Protein AF-A0A1I4G9C3-F1 (afdb_monomer_lite)

InterPro domains:
  IPR010985 Ribbon-helix-helix [SSF47598] (9-51)

pLDDT: mean 83.59, std 11.57, range [42.84, 96.06]

Organism: NCBI:txid1520580

Sequence (99 aa):
MPEKKPKKPISVTLDSDVLEGLQRLIHQGEASSISSVVNETLRHRLERRQQAERARAYIEENFLGGQELTEEELVEARGMLAASKARTAARRGSGASAA

Secondary structure (DSSP, 8-state):
----PPPPP------HHHHHHHHHHHHTTS-S-HHHHHHHHHHHHHHHHHHHHHHHHHHHHHHSTTPPPPHHHHHHHHHHHHHHHHHHHHHHHHHHS--

Radius of gyration: 21.52 Å; chains: 1; bounding box: 39×50×44 Å

Structure (mmCIF, N/CA/C/O backbone):
data_AF-A0A1I4G9C3-F1
#
_entry.id   AF-A0A1I4G9C3-F1
#
loop_
_atom_site.group_PDB
_atom_site.id
_atom_site.type_symbol
_atom_site.label_atom_id
_atom_site.label_alt_id
_atom_site.label_comp_id
_atom_site.label_asym_id
_atom_site.label_entity_id
_atom_site.label_seq_id
_atom_site.pdbx_PDB_ins_code
_atom_site.Cartn_x
_atom_site.Cartn_y
_atom_site.Cartn_z
_atom_site.occupancy
_atom_site.B_iso_or_equiv
_atom_site.auth_seq_id
_atom_site.auth_comp_id
_atom_site.auth_asym_id
_atom_site.auth_atom_id
_atom_site.pdbx_PDB_model_num
ATOM 1 N N . MET A 1 1 ? 21.647 2.096 22.508 1.00 46.03 1 MET A N 1
ATOM 2 C CA . MET A 1 1 ? 20.186 2.023 22.286 1.00 46.03 1 MET A CA 1
ATOM 3 C C . MET A 1 1 ? 19.829 3.125 21.301 1.00 46.03 1 MET A C 1
ATOM 5 O O . MET A 1 1 ? 20.174 4.259 21.607 1.00 46.03 1 MET A O 1
ATOM 9 N N . PRO A 1 2 ? 19.260 2.846 20.116 1.00 53.28 2 PRO A N 1
ATOM 10 C CA . PRO A 1 2 ? 18.891 3.915 19.192 1.00 53.28 2 PRO A CA 1
ATOM 11 C C . PRO A 1 2 ? 17.840 4.813 19.856 1.00 53.28 2 PRO A C 1
ATOM 13 O O . PRO A 1 2 ? 16.805 4.323 20.312 1.00 53.28 2 PRO A O 1
ATOM 16 N N . GLU A 1 3 ? 18.120 6.113 19.951 1.00 58.78 3 GLU A N 1
ATOM 17 C CA . GLU A 1 3 ? 17.179 7.093 20.490 1.00 58.78 3 GLU A CA 1
ATOM 18 C C . GLU A 1 3 ? 15.889 7.077 19.668 1.00 58.78 3 GLU A C 1
ATOM 20 O O . GLU A 1 3 ? 15.865 7.352 18.463 1.00 58.78 3 GLU A O 1
ATOM 25 N N . LYS A 1 4 ? 14.782 6.731 20.324 1.00 67.94 4 LYS A N 1
ATOM 26 C CA . LYS A 1 4 ? 13.464 6.718 19.700 1.00 67.94 4 LYS A CA 1
ATOM 27 C C . LYS A 1 4 ? 12.999 8.168 19.590 1.00 67.94 4 LYS A C 1
ATOM 29 O O . LYS A 1 4 ? 12.483 8.723 20.556 1.00 67.94 4 LYS A O 1
ATOM 34 N N . LYS A 1 5 ? 13.206 8.788 18.422 1.00 79.25 5 LYS A N 1
ATOM 35 C CA . LYS A 1 5 ? 12.721 10.150 18.148 1.00 79.25 5 LYS A CA 1
ATOM 36 C C . LYS A 1 5 ? 11.233 10.254 18.530 1.00 79.25 5 LYS A C 1
ATOM 38 O O . LYS A 1 5 ? 10.455 9.378 18.130 1.00 79.25 5 LYS A O 1
ATOM 43 N N . PRO A 1 6 ? 10.829 11.280 19.302 1.00 78.62 6 PRO A N 1
ATOM 44 C CA . PRO A 1 6 ? 9.451 11.415 19.749 1.00 78.62 6 PRO A CA 1
ATOM 45 C C . PRO A 1 6 ? 8.525 11.550 18.539 1.00 78.62 6 PRO A C 1
ATOM 47 O O . PRO A 1 6 ? 8.801 12.299 17.598 1.00 78.62 6 PRO A O 1
ATOM 50 N N . LYS A 1 7 ? 7.427 10.789 18.547 1.00 82.38 7 LYS A N 1
ATOM 51 C CA . LYS A 1 7 ? 6.421 10.857 17.485 1.00 82.38 7 LYS A CA 1
ATOM 52 C C . LYS A 1 7 ? 5.703 12.200 17.579 1.00 82.38 7 LYS A C 1
ATOM 54 O O . LYS A 1 7 ? 5.258 12.581 18.658 1.00 82.38 7 LYS A O 1
ATOM 59 N N . LYS A 1 8 ? 5.556 12.893 16.452 1.00 87.94 8 LYS A N 1
ATOM 60 C CA . LYS A 1 8 ? 4.697 14.079 16.375 1.00 87.94 8 LYS A CA 1
ATOM 61 C C . LYS A 1 8 ? 3.235 13.618 16.295 1.00 87.94 8 LYS A C 1
ATOM 63 O O . LYS A 1 8 ? 2.949 12.771 15.446 1.00 87.94 8 LYS A O 1
ATOM 68 N N . PRO A 1 9 ? 2.330 14.107 17.159 1.00 86.88 9 PRO A N 1
ATOM 69 C CA . PRO A 1 9 ? 0.914 13.782 17.050 1.00 86.88 9 PRO A CA 1
ATOM 70 C C . PRO A 1 9 ? 0.341 14.411 15.776 1.00 86.88 9 PRO A C 1
ATOM 72 O O . PRO A 1 9 ? 0.649 15.555 15.448 1.00 86.88 9 PRO A O 1
ATOM 75 N N . ILE A 1 10 ? -0.475 13.646 15.056 1.00 86.50 10 ILE A N 1
ATOM 76 C CA . ILE A 1 10 ? -1.176 14.086 13.848 1.00 86.50 10 ILE A CA 1
ATOM 77 C C . ILE A 1 10 ? -2.647 13.743 14.056 1.00 86.50 10 ILE A C 1
ATOM 79 O O . ILE A 1 10 ? -2.962 12.621 14.453 1.00 86.50 10 ILE A O 1
ATOM 83 N N . SER A 1 11 ? -3.530 14.707 13.809 1.00 90.62 11 SER A N 1
ATOM 84 C CA . SER A 1 11 ? -4.970 14.459 13.755 1.00 90.62 11 SER A CA 1
ATOM 85 C C . SER A 1 11 ? -5.344 14.054 12.335 1.00 90.62 11 SER A C 1
ATOM 87 O O . SER A 1 11 ? -4.937 14.717 11.381 1.00 90.62 11 SER A O 1
ATOM 89 N N . VAL A 1 12 ? -6.084 12.959 12.194 1.00 88.19 12 VAL A N 1
ATOM 90 C CA . VAL A 1 12 ? -6.574 12.457 10.909 1.00 88.19 12 VAL A CA 1
ATOM 91 C C . VAL A 1 12 ? -8.054 12.140 11.026 1.00 88.19 12 VAL A C 1
ATOM 93 O O . VAL A 1 12 ? -8.513 11.646 12.055 1.00 88.19 12 VAL A O 1
ATOM 96 N N . THR A 1 13 ? -8.789 12.416 9.961 1.00 93.62 13 THR A N 1
ATOM 97 C CA . THR A 1 13 ? -10.187 12.022 9.810 1.00 93.62 13 THR A CA 1
ATOM 98 C C . THR A 1 13 ? -10.229 10.695 9.064 1.00 93.62 13 THR A C 1
ATOM 100 O O . THR A 1 13 ? -9.480 10.505 8.105 1.00 93.62 13 THR A O 1
ATOM 103 N N . LEU A 1 14 ? -11.059 9.766 9.530 1.00 90.75 14 LEU A N 1
ATOM 104 C CA . LEU A 1 14 ? -11.247 8.454 8.917 1.00 90.75 14 LEU A CA 1
ATOM 105 C C . LEU A 1 14 ? -12.712 8.294 8.537 1.00 90.75 14 LEU A C 1
ATOM 107 O O . LEU A 1 14 ? -13.589 8.754 9.272 1.00 90.75 14 LEU A O 1
ATOM 111 N N . ASP A 1 15 ? -12.951 7.609 7.426 1.00 96.06 15 ASP A N 1
ATOM 112 C CA . ASP A 1 15 ? -14.288 7.171 7.051 1.00 96.06 15 ASP A CA 1
ATOM 113 C C . ASP A 1 15 ? -14.820 6.169 8.089 1.00 96.06 15 ASP A C 1
ATOM 115 O O . ASP A 1 15 ? -14.054 5.466 8.764 1.00 96.06 15 ASP A O 1
ATOM 119 N N . SER A 1 16 ? -16.141 6.134 8.267 1.00 95.06 16 SER A N 1
ATOM 120 C CA . SER A 1 16 ? -16.773 5.351 9.334 1.00 95.06 16 SER A CA 1
ATOM 121 C C . SER A 1 16 ? -16.532 3.848 9.181 1.00 95.06 16 SER A C 1
ATOM 123 O O . SER A 1 16 ? -16.239 3.166 10.159 1.00 95.06 16 SER A O 1
ATOM 125 N N . ASP A 1 17 ? -16.586 3.343 7.952 1.00 96.06 17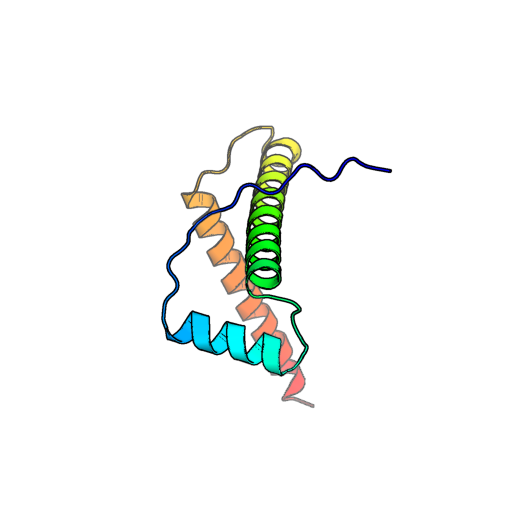 ASP A N 1
ATOM 126 C CA . ASP A 1 17 ? -16.315 1.948 7.601 1.00 96.06 17 ASP A CA 1
ATOM 127 C C . ASP A 1 17 ? -14.856 1.550 7.882 1.00 96.06 17 ASP A C 1
ATOM 129 O O . ASP A 1 17 ? -14.584 0.472 8.419 1.00 96.06 17 ASP A O 1
ATOM 133 N N . VAL A 1 18 ? -13.907 2.444 7.593 1.00 94.19 18 VAL A N 1
ATOM 134 C CA . VAL A 1 18 ? -12.488 2.243 7.911 1.00 94.19 18 VAL A CA 1
ATOM 135 C C . VAL A 1 18 ? -12.283 2.188 9.422 1.00 94.19 18 VAL A C 1
ATOM 137 O O . VAL A 1 18 ? -11.576 1.306 9.915 1.00 94.19 18 VAL A O 1
ATOM 140 N N . LEU A 1 19 ? -12.904 3.101 10.173 1.00 94.38 19 LEU A N 1
ATOM 141 C CA . LEU A 1 19 ? -12.806 3.125 11.631 1.00 94.38 19 LEU A CA 1
ATOM 142 C C . LEU A 1 19 ? -13.353 1.833 12.255 1.00 94.38 19 LEU A C 1
ATOM 144 O O . LEU A 1 19 ? -12.680 1.243 13.102 1.00 94.38 19 LEU A O 1
ATOM 148 N N . GLU A 1 20 ? -14.523 1.369 11.817 1.00 94.69 20 GLU A N 1
ATOM 149 C CA . GLU A 1 20 ? -15.121 0.109 12.275 1.00 94.69 20 GLU A CA 1
ATOM 150 C C . GLU A 1 20 ? -14.220 -1.095 11.975 1.00 94.69 20 GLU A C 1
ATOM 152 O O . GLU A 1 20 ? -13.999 -1.950 12.839 1.00 94.69 20 GLU A O 1
ATOM 157 N N . GLY A 1 21 ? -13.647 -1.148 10.768 1.00 94.12 21 GLY A N 1
ATOM 158 C CA . GLY A 1 21 ? -12.697 -2.189 10.383 1.00 94.12 21 GLY A CA 1
ATOM 159 C C . GLY A 1 21 ? -11.464 -2.211 11.291 1.00 94.12 21 GLY A C 1
ATOM 160 O O . GLY A 1 21 ? -11.078 -3.267 11.794 1.00 94.12 21 GLY A O 1
ATOM 161 N N . LEU A 1 22 ? -10.881 -1.042 11.569 1.00 94.25 22 LEU A N 1
ATOM 162 C CA . LEU A 1 22 ? -9.716 -0.915 12.450 1.00 94.25 22 LEU A CA 1
ATOM 163 C C . LEU A 1 22 ? -10.037 -1.286 13.904 1.00 94.25 22 LEU A C 1
ATOM 165 O O . LEU A 1 22 ? -9.222 -1.932 14.563 1.00 94.25 22 LEU A O 1
ATOM 169 N N . GLN A 1 23 ? -11.215 -0.913 14.408 1.00 93.88 23 GLN A N 1
ATOM 170 C CA . GLN A 1 23 ? -11.664 -1.305 15.746 1.00 93.88 23 GLN A CA 1
ATOM 171 C C . GLN A 1 23 ? -11.827 -2.823 15.862 1.00 93.88 23 GLN A C 1
ATOM 173 O O . GLN A 1 23 ? -11.418 -3.407 16.866 1.00 93.88 23 GLN A O 1
ATOM 178 N N . ARG A 1 24 ? -12.352 -3.482 14.823 1.00 95.38 24 ARG A N 1
ATOM 179 C CA . ARG A 1 24 ? -12.492 -4.943 14.794 1.00 95.38 24 ARG A CA 1
ATOM 180 C C . ARG A 1 24 ? -11.139 -5.655 14.897 1.00 95.38 24 ARG A C 1
ATOM 182 O O . ARG A 1 24 ? -11.018 -6.565 15.712 1.00 95.38 24 ARG A O 1
ATOM 189 N N . LEU A 1 25 ? -10.123 -5.192 14.162 1.00 93.19 25 LEU A N 1
ATOM 190 C CA . LEU A 1 25 ? -8.758 -5.743 14.227 1.00 93.19 25 LEU A CA 1
ATOM 191 C C . LEU A 1 25 ? -8.160 -5.652 15.639 1.00 93.19 25 LEU A C 1
ATOM 193 O O . LEU A 1 25 ? -7.482 -6.567 16.103 1.00 93.19 25 LEU A O 1
ATOM 197 N N . ILE A 1 26 ? -8.434 -4.556 16.350 1.00 94.19 26 ILE A N 1
ATOM 198 C CA . ILE A 1 26 ? -7.965 -4.369 17.729 1.00 94.19 26 ILE A CA 1
ATOM 199 C C . ILE A 1 26 ? -8.717 -5.299 18.683 1.00 94.19 26 ILE A C 1
ATOM 201 O O . ILE A 1 26 ? -8.096 -5.947 19.522 1.00 94.19 26 ILE A O 1
ATOM 205 N N . HIS A 1 27 ? -10.039 -5.414 18.539 1.00 94.44 27 HIS A N 1
ATOM 206 C CA . HIS A 1 27 ? -10.847 -6.324 19.354 1.00 94.44 27 HIS A CA 1
ATOM 207 C C . HIS A 1 27 ? -10.468 -7.796 19.165 1.00 94.44 27 HIS A C 1
ATOM 209 O O . HIS A 1 27 ? -10.544 -8.570 20.116 1.00 94.44 27 HIS A O 1
ATOM 215 N N . GLN A 1 28 ? -10.032 -8.175 17.965 1.00 96.00 28 GLN A N 1
ATOM 216 C CA . GLN A 1 28 ? -9.539 -9.518 17.653 1.00 96.00 28 GLN A CA 1
ATOM 217 C C . GLN A 1 28 ? -8.108 -9.769 18.158 1.00 96.00 28 GLN A C 1
ATOM 219 O O . GLN A 1 28 ? -7.628 -10.897 18.093 1.00 96.00 28 GLN A O 1
ATOM 224 N N . GLY A 1 29 ? -7.423 -8.746 18.683 1.00 92.94 29 GLY A N 1
ATOM 225 C CA . GLY A 1 29 ? -6.043 -8.849 19.160 1.00 92.94 29 GLY A CA 1
ATOM 226 C C . GLY A 1 29 ? -4.993 -8.859 18.045 1.00 92.94 29 GLY A C 1
ATOM 227 O O . GLY A 1 29 ? -3.815 -9.061 18.329 1.00 92.94 29 GLY A O 1
ATOM 228 N N . GLU A 1 30 ? -5.388 -8.609 16.794 1.00 91.31 30 GLU A N 1
ATOM 229 C CA . GLU A 1 30 ? -4.476 -8.544 15.645 1.00 91.31 30 GLU A CA 1
ATOM 230 C C . GLU A 1 30 ? -3.644 -7.253 15.646 1.00 91.31 30 GLU A C 1
ATOM 232 O O . GLU A 1 30 ? -2.553 -7.204 15.078 1.00 91.31 30 GLU A O 1
ATOM 237 N N . ALA A 1 31 ? -4.130 -6.205 16.318 1.00 91.75 31 ALA A N 1
ATOM 238 C CA . ALA A 1 31 ? -3.429 -4.936 16.453 1.00 91.75 31 ALA A CA 1
ATOM 239 C C . ALA A 1 31 ? -3.517 -4.356 17.870 1.00 91.75 31 ALA A C 1
ATOM 241 O O . ALA A 1 31 ? -4.538 -4.434 18.544 1.00 91.75 31 ALA A O 1
ATOM 242 N N . SER A 1 32 ? -2.446 -3.682 18.300 1.00 90.56 32 SER A N 1
ATOM 243 C CA . SER A 1 32 ? -2.371 -3.048 19.626 1.00 90.56 32 SER A CA 1
ATOM 244 C C . SER A 1 32 ? -3.088 -1.695 19.717 1.00 90.56 32 SER A C 1
ATOM 246 O O . SER A 1 32 ? -3.457 -1.258 20.802 1.00 90.56 32 SER A O 1
ATOM 248 N N . SER A 1 33 ? -3.221 -0.978 18.597 1.00 92.44 33 SER A N 1
ATOM 249 C CA . SER A 1 33 ? -3.860 0.342 18.529 1.00 92.44 33 SER A CA 1
ATOM 250 C C . SER A 1 33 ? -4.105 0.769 17.083 1.00 92.44 33 SER A C 1
ATOM 252 O O . SER A 1 33 ? -3.377 0.351 16.180 1.00 92.44 33 SER A O 1
ATOM 254 N N . ILE A 1 34 ? -5.047 1.697 16.877 1.00 90.69 34 ILE A N 1
ATOM 255 C CA . ILE A 1 34 ? -5.312 2.325 15.568 1.00 90.69 34 ILE A CA 1
ATOM 256 C C . ILE A 1 34 ? -4.024 2.947 15.011 1.00 90.69 34 ILE A C 1
ATOM 258 O O . ILE A 1 34 ? -3.643 2.711 13.867 1.00 90.69 34 ILE A O 1
ATOM 262 N N . SER A 1 35 ? -3.290 3.676 15.856 1.00 90.94 35 SER A N 1
ATOM 263 C CA . SER A 1 35 ? -2.008 4.287 15.498 1.00 90.94 35 SER A CA 1
ATOM 264 C C . SER A 1 35 ? -0.962 3.270 15.039 1.00 90.94 35 SER A C 1
ATOM 266 O O . SER A 1 35 ? -0.119 3.615 14.212 1.00 90.94 35 SER A O 1
ATOM 268 N N . SER A 1 36 ? -0.969 2.040 15.564 1.00 90.12 36 SER A N 1
ATOM 269 C CA . SER A 1 36 ? -0.064 0.982 15.099 1.00 90.12 36 SER A CA 1
ATOM 270 C C . SER A 1 36 ? -0.381 0.608 13.655 1.00 90.12 36 SER A C 1
ATOM 272 O O . SER A 1 36 ? 0.505 0.682 12.807 1.00 90.12 36 SER A O 1
ATOM 274 N N . VAL A 1 37 ? -1.655 0.323 13.369 1.00 91.44 37 VAL A N 1
ATOM 275 C CA . VAL A 1 37 ? -2.116 -0.093 12.037 1.00 91.44 37 VAL A CA 1
ATOM 276 C C . VAL A 1 37 ? -1.883 1.001 10.999 1.00 91.44 37 VAL A C 1
ATOM 278 O O . VAL A 1 37 ? -1.362 0.735 9.916 1.00 91.44 37 VAL A O 1
ATOM 281 N N . VAL A 1 38 ? -2.205 2.254 11.336 1.00 91.56 38 VAL A N 1
ATOM 282 C CA . VAL A 1 38 ? -1.994 3.398 10.437 1.00 91.56 38 VAL A CA 1
ATOM 283 C C . VAL A 1 38 ? -0.508 3.569 10.118 1.00 91.56 38 VAL A C 1
ATOM 285 O O . VAL A 1 38 ? -0.138 3.683 8.951 1.00 91.56 38 VAL A O 1
ATOM 288 N N . ASN A 1 39 ? 0.366 3.543 11.130 1.00 90.88 39 ASN A N 1
ATOM 289 C CA . ASN A 1 39 ? 1.806 3.702 10.906 1.00 90.88 39 ASN A CA 1
ATOM 290 C C . ASN A 1 39 ? 2.403 2.550 10.090 1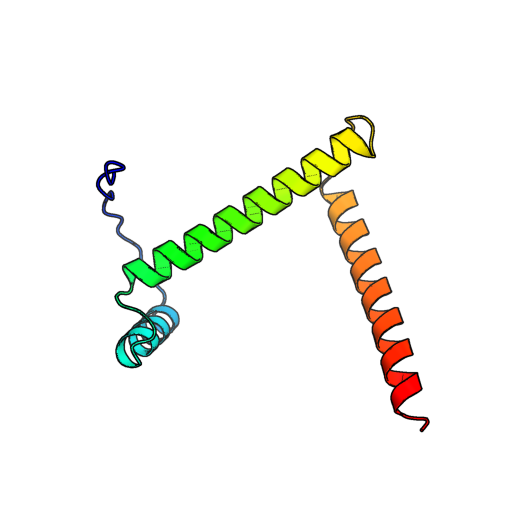.00 90.88 39 ASN A C 1
ATOM 292 O O . ASN A 1 39 ? 3.257 2.790 9.240 1.00 90.88 39 ASN A O 1
ATOM 296 N N . GLU A 1 40 ? 1.978 1.315 10.343 1.00 91.50 40 GLU A N 1
ATOM 297 C CA . GLU A 1 40 ? 2.429 0.138 9.600 1.00 91.50 40 GLU A CA 1
ATOM 298 C C . GLU A 1 40 ? 1.978 0.191 8.138 1.00 91.50 40 GLU A C 1
ATOM 300 O O . GLU A 1 40 ? 2.792 0.059 7.225 1.00 91.50 40 GLU A O 1
ATOM 305 N N . THR A 1 41 ? 0.707 0.517 7.905 1.00 92.06 41 THR A N 1
ATOM 306 C CA . THR A 1 41 ? 0.148 0.673 6.557 1.00 92.06 41 THR A CA 1
ATOM 307 C C . THR A 1 41 ? 0.871 1.770 5.775 1.00 92.06 41 THR A C 1
ATOM 309 O O . THR A 1 41 ? 1.246 1.572 4.616 1.00 92.06 41 THR A O 1
ATOM 312 N N . LEU A 1 42 ? 1.103 2.930 6.399 1.00 91.00 42 LEU A N 1
ATOM 313 C CA . LEU A 1 42 ? 1.832 4.034 5.774 1.00 91.00 42 LEU A CA 1
ATOM 314 C C . LEU A 1 42 ? 3.290 3.666 5.499 1.00 91.00 42 LEU A C 1
ATOM 316 O O . LEU A 1 42 ? 3.792 3.973 4.418 1.00 91.00 42 LEU A O 1
ATOM 320 N N . ARG A 1 43 ? 3.952 2.965 6.426 1.00 92.69 43 ARG A N 1
ATOM 321 C CA . ARG A 1 43 ? 5.314 2.466 6.219 1.00 92.69 43 ARG A CA 1
ATOM 322 C C . ARG A 1 43 ? 5.374 1.553 4.999 1.00 92.69 43 ARG A C 1
ATOM 324 O O . ARG A 1 43 ? 6.177 1.812 4.111 1.00 92.69 43 ARG A O 1
ATOM 331 N N . HIS A 1 44 ? 4.485 0.569 4.895 1.00 92.12 44 HIS A N 1
ATOM 332 C CA . HIS A 1 44 ? 4.457 -0.332 3.744 1.00 92.12 44 HIS A CA 1
ATOM 333 C C . HIS A 1 44 ? 4.171 0.386 2.424 1.00 92.12 44 HIS A C 1
ATOM 335 O O . HIS A 1 44 ? 4.769 0.054 1.401 1.00 92.12 44 HIS A O 1
ATOM 341 N N . ARG A 1 45 ? 3.283 1.387 2.419 1.00 91.06 45 ARG A N 1
ATOM 342 C CA . ARG A 1 45 ? 3.040 2.204 1.219 1.00 91.06 45 ARG A CA 1
ATOM 343 C C . ARG A 1 45 ? 4.293 2.973 0.797 1.00 91.06 45 ARG A C 1
ATOM 345 O O . ARG A 1 45 ? 4.621 2.977 -0.388 1.00 91.06 45 ARG A O 1
ATOM 352 N N . LEU A 1 46 ? 5.002 3.582 1.749 1.00 92.25 46 LEU A N 1
ATOM 353 C CA . LEU A 1 46 ? 6.250 4.302 1.480 1.00 92.25 46 LEU A CA 1
ATOM 354 C C . LEU A 1 46 ? 7.362 3.364 1.003 1.00 92.25 46 LEU A C 1
ATOM 356 O O . LEU A 1 46 ? 8.030 3.672 0.023 1.00 92.25 46 LEU A O 1
ATOM 360 N N . GLU A 1 47 ? 7.528 2.209 1.642 1.00 92.00 47 GLU A N 1
ATOM 361 C CA . GLU A 1 47 ? 8.513 1.198 1.247 1.00 92.00 47 GLU A CA 1
ATOM 362 C C . GLU A 1 47 ? 8.264 0.697 -0.176 1.00 92.00 47 GLU A C 1
ATOM 364 O O . GLU A 1 47 ? 9.192 0.672 -0.980 1.00 92.00 47 GLU A O 1
ATOM 369 N N . ARG A 1 48 ? 7.013 0.365 -0.527 1.00 89.25 48 ARG A N 1
ATOM 370 C CA . ARG A 1 48 ? 6.659 -0.057 -1.892 1.00 89.25 48 ARG A CA 1
ATOM 371 C C . ARG A 1 48 ? 6.956 1.027 -2.921 1.00 89.25 48 ARG A C 1
ATOM 373 O O . ARG A 1 48 ? 7.456 0.716 -3.998 1.00 89.25 48 ARG A O 1
ATOM 380 N N . ARG A 1 49 ? 6.670 2.291 -2.595 1.00 90.00 49 ARG A N 1
ATOM 381 C CA . ARG A 1 49 ? 6.983 3.422 -3.475 1.00 90.00 49 ARG A CA 1
ATOM 382 C C . ARG A 1 49 ? 8.490 3.569 -3.678 1.00 90.00 49 ARG A C 1
ATOM 384 O O . ARG A 1 49 ? 8.935 3.620 -4.816 1.00 90.00 49 ARG A O 1
ATOM 391 N N . GLN A 1 50 ? 9.271 3.543 -2.600 1.00 90.50 50 GLN A N 1
ATOM 392 C CA . GLN A 1 50 ? 10.732 3.622 -2.683 1.00 90.50 50 GLN A CA 1
ATOM 393 C C . GLN A 1 50 ? 11.334 2.436 -3.441 1.00 90.50 50 GLN A C 1
ATOM 395 O O . GLN A 1 50 ? 12.282 2.607 -4.198 1.00 90.50 50 GLN A O 1
ATOM 400 N N . GLN A 1 51 ? 10.802 1.228 -3.254 1.00 88.69 51 GLN A N 1
ATOM 401 C CA . GLN A 1 51 ? 11.234 0.054 -4.013 1.00 88.69 51 GLN A CA 1
ATOM 402 C C . GLN A 1 51 ? 10.940 0.212 -5.506 1.00 88.69 51 GLN A C 1
ATOM 404 O O . GLN A 1 51 ? 11.799 -0.111 -6.320 1.00 88.69 51 GLN A O 1
ATOM 409 N N . ALA A 1 52 ? 9.766 0.737 -5.867 1.00 86.12 52 ALA A N 1
ATOM 410 C CA . ALA A 1 52 ? 9.425 1.016 -7.258 1.00 86.12 52 ALA A CA 1
ATOM 411 C C . ALA A 1 52 ? 10.343 2.087 -7.872 1.00 86.12 52 ALA A C 1
ATOM 413 O O . ALA A 1 52 ? 10.830 1.902 -8.983 1.00 86.12 52 ALA A O 1
ATOM 414 N N . GLU A 1 53 ? 10.633 3.161 -7.134 1.00 87.75 53 GLU A N 1
ATOM 415 C CA . GLU A 1 53 ? 11.565 4.214 -7.558 1.00 87.75 53 GLU A CA 1
ATOM 416 C C . GLU A 1 53 ? 12.987 3.663 -7.746 1.00 87.75 53 GLU A C 1
ATOM 418 O O . GLU A 1 53 ? 13.607 3.903 -8.777 1.00 87.75 53 GLU A O 1
ATOM 423 N N . ARG A 1 54 ? 13.483 2.841 -6.811 1.00 87.56 54 ARG A N 1
ATOM 424 C CA . ARG A 1 54 ? 14.795 2.179 -6.938 1.00 87.56 54 ARG A CA 1
ATOM 425 C C . ARG A 1 54 ? 14.852 1.215 -8.116 1.00 87.56 54 ARG A C 1
ATOM 427 O O . ARG A 1 54 ? 15.861 1.166 -8.806 1.00 87.56 54 ARG A O 1
ATOM 434 N N . ALA A 1 55 ? 13.790 0.444 -8.340 1.00 84.69 55 ALA A N 1
ATOM 435 C CA . ALA A 1 55 ? 13.715 -0.470 -9.473 1.00 84.69 55 ALA A CA 1
ATOM 436 C C . ALA A 1 55 ? 13.730 0.292 -10.804 1.00 84.69 55 ALA A C 1
ATOM 438 O O . ALA A 1 55 ? 14.418 -0.127 -11.729 1.00 84.69 55 ALA A O 1
ATOM 439 N N . ARG A 1 56 ? 13.019 1.423 -10.886 1.00 84.25 56 ARG A N 1
ATOM 440 C CA . ARG A 1 56 ? 13.044 2.301 -12.059 1.00 84.25 56 ARG A CA 1
ATOM 441 C C . ARG A 1 56 ? 14.438 2.873 -12.300 1.00 84.25 56 ARG A C 1
ATOM 443 O O . ARG A 1 56 ? 14.971 2.661 -13.379 1.00 84.25 56 ARG A O 1
ATOM 450 N N . ALA A 1 57 ? 15.049 3.476 -11.282 1.00 84.44 57 ALA A N 1
ATOM 451 C CA . ALA A 1 57 ? 16.400 4.025 -11.386 1.00 84.44 57 ALA A CA 1
ATOM 452 C C . ALA A 1 57 ? 17.420 2.960 -11.825 1.00 84.44 57 ALA A C 1
ATOM 454 O O . ALA A 1 57 ? 18.243 3.204 -12.699 1.00 84.44 57 ALA A O 1
ATOM 455 N N . TYR A 1 58 ? 17.319 1.744 -11.278 1.00 83.88 58 TYR A N 1
ATOM 456 C CA . TYR A 1 58 ? 18.169 0.626 -11.683 1.00 83.88 58 TYR A CA 1
ATOM 457 C C . TYR A 1 58 ? 17.997 0.267 -13.167 1.00 83.88 58 TYR A C 1
ATOM 459 O O . TYR A 1 58 ? 18.989 0.016 -13.849 1.00 83.88 58 TYR A O 1
ATOM 467 N N . ILE A 1 59 ? 16.761 0.250 -13.679 1.00 84.31 59 ILE A N 1
ATOM 468 C CA . ILE A 1 59 ? 16.477 -0.029 -15.094 1.00 84.31 59 ILE A CA 1
ATOM 469 C C . ILE A 1 59 ? 17.033 1.080 -15.990 1.00 84.31 59 ILE A C 1
ATOM 471 O O . ILE A 1 59 ? 17.713 0.787 -16.972 1.00 84.31 59 ILE A O 1
ATOM 475 N N . GLU A 1 60 ? 16.775 2.335 -15.635 1.00 86.38 60 GLU A N 1
ATOM 476 C CA . GLU A 1 60 ? 17.232 3.502 -16.390 1.00 86.38 60 GLU A CA 1
ATOM 477 C C . GLU A 1 60 ? 18.765 3.520 -16.483 1.00 86.38 60 GLU A C 1
ATOM 479 O O . GLU A 1 60 ? 19.320 3.617 -17.575 1.00 86.38 60 GLU A O 1
ATOM 484 N N . GLU A 1 61 ? 19.461 3.303 -15.365 1.00 83.19 61 GLU A N 1
ATOM 485 C CA . GLU A 1 61 ? 20.925 3.306 -15.313 1.00 83.19 61 GLU A CA 1
ATOM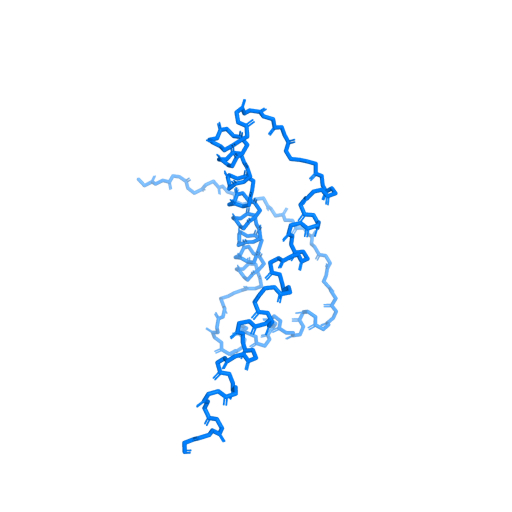 486 C C . GLU A 1 61 ? 21.555 2.101 -16.033 1.00 83.19 61 GLU A C 1
ATOM 488 O O . GLU A 1 61 ? 22.502 2.267 -16.801 1.00 83.19 61 GLU A O 1
ATOM 493 N N . ASN A 1 62 ? 21.036 0.884 -15.822 1.00 82.94 62 ASN A N 1
ATOM 494 C CA . ASN A 1 62 ? 21.719 -0.343 -16.258 1.00 82.94 62 ASN A CA 1
ATOM 495 C C . ASN A 1 62 ? 21.258 -0.862 -17.626 1.00 82.94 62 ASN A C 1
ATOM 497 O O . ASN A 1 62 ? 22.011 -1.573 -18.288 1.00 82.94 62 ASN A O 1
ATOM 501 N N . PHE A 1 63 ? 20.032 -0.547 -18.048 1.00 80.25 63 PHE A N 1
ATOM 502 C CA . PHE A 1 63 ? 19.442 -1.095 -19.275 1.00 80.25 63 PHE A CA 1
ATOM 503 C C . PHE A 1 63 ? 19.161 -0.030 -20.331 1.00 80.25 63 PHE A C 1
ATOM 505 O O . PHE A 1 63 ? 19.207 -0.346 -21.517 1.00 80.25 63 PHE A O 1
ATOM 512 N N . LEU A 1 64 ? 18.904 1.215 -19.922 1.00 80.94 64 LEU A N 1
ATOM 513 C CA . LEU A 1 64 ? 18.633 2.327 -20.840 1.00 80.94 64 LEU A CA 1
ATOM 514 C C . LEU A 1 64 ? 19.796 3.320 -20.956 1.00 80.94 64 LEU A C 1
ATOM 516 O O . LEU A 1 64 ? 19.668 4.352 -21.611 1.00 80.94 64 LEU A O 1
ATOM 520 N N . GLY A 1 65 ? 20.940 3.025 -20.331 1.00 80.50 65 GLY A N 1
ATOM 521 C CA . GLY A 1 65 ? 22.137 3.866 -20.413 1.00 80.50 65 GLY A CA 1
ATOM 522 C C . GLY A 1 65 ? 21.939 5.275 -19.845 1.00 80.50 65 GLY A C 1
ATOM 523 O O . GLY A 1 65 ? 22.560 6.218 -20.328 1.00 80.50 65 GLY A O 1
ATOM 524 N N . GLY A 1 66 ? 21.059 5.426 -18.853 1.00 73.44 66 GLY A N 1
ATOM 525 C CA . GLY A 1 66 ? 20.730 6.700 -18.215 1.00 73.44 66 GLY A CA 1
ATOM 526 C C . GLY A 1 66 ? 19.570 7.467 -18.855 1.00 73.44 66 GLY A C 1
ATOM 527 O O . GLY A 1 66 ? 19.308 8.593 -18.440 1.00 73.44 66 GLY A O 1
ATOM 528 N N . GLN A 1 67 ? 18.872 6.900 -19.845 1.00 82.00 67 GLN A N 1
ATOM 529 C CA . GLN A 1 67 ? 17.628 7.491 -20.347 1.00 82.00 67 GLN A CA 1
ATOM 530 C C . GLN A 1 67 ? 16.476 7.234 -19.369 1.00 82.00 67 GLN A C 1
ATOM 532 O O . GLN A 1 67 ? 16.273 6.103 -18.925 1.00 82.00 67 GLN A O 1
ATOM 537 N N . GLU A 1 68 ? 15.726 8.289 -19.046 1.00 81.25 68 GLU A N 1
ATOM 538 C CA . GLU A 1 68 ? 14.540 8.199 -18.194 1.00 81.25 68 GLU A CA 1
ATOM 539 C C . GLU A 1 68 ? 13.404 7.482 -18.935 1.00 81.25 68 GLU A C 1
ATOM 541 O O . GLU A 1 68 ? 13.115 7.799 -20.088 1.00 81.25 68 GLU A O 1
ATOM 546 N N . LEU A 1 69 ? 12.721 6.552 -18.261 1.00 77.06 69 LEU A N 1
ATOM 547 C CA . LEU A 1 69 ? 11.456 6.014 -18.761 1.00 77.06 69 LEU A CA 1
ATOM 548 C C . LEU A 1 69 ? 10.374 7.071 -18.604 1.00 77.06 69 LEU A C 1
ATOM 550 O O . LEU A 1 69 ? 10.201 7.621 -17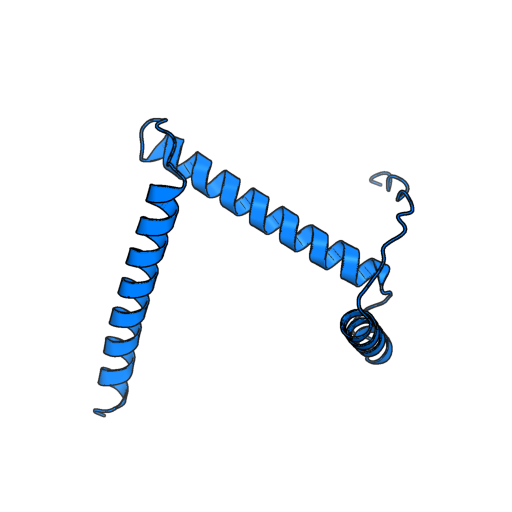.521 1.00 77.06 69 LEU A O 1
ATOM 554 N N . THR A 1 70 ? 9.566 7.301 -19.623 1.00 84.88 70 THR A N 1
ATOM 555 C CA . THR A 1 70 ? 8.369 8.134 -19.488 1.00 84.88 70 THR A CA 1
ATOM 556 C C . THR A 1 70 ? 7.230 7.372 -18.798 1.00 84.88 70 THR A C 1
ATOM 558 O O . THR A 1 70 ? 7.213 6.140 -18.705 1.00 84.88 70 THR A O 1
ATOM 561 N N . GLU A 1 71 ? 6.245 8.104 -18.270 1.00 79.62 71 GLU A N 1
ATOM 562 C CA . GLU A 1 71 ? 5.064 7.489 -17.648 1.00 79.62 71 GLU A CA 1
ATOM 563 C C . GLU A 1 71 ? 4.229 6.693 -18.665 1.00 79.62 71 GLU A C 1
ATOM 565 O O . GLU A 1 71 ? 3.701 5.630 -18.337 1.00 79.62 71 GLU A O 1
ATOM 570 N N . GLU A 1 72 ? 4.181 7.156 -19.913 1.00 83.75 72 GLU A N 1
ATOM 571 C CA . GLU A 1 72 ? 3.485 6.497 -21.021 1.00 83.75 72 GLU A CA 1
ATOM 572 C C . GLU A 1 72 ? 4.105 5.126 -21.335 1.00 83.75 72 GLU A C 1
ATOM 574 O O . GLU A 1 72 ? 3.391 4.119 -21.384 1.00 83.75 72 GLU A O 1
ATOM 579 N N . GLU A 1 73 ? 5.435 5.048 -21.412 1.00 82.19 73 GLU A N 1
ATOM 580 C CA . GLU A 1 73 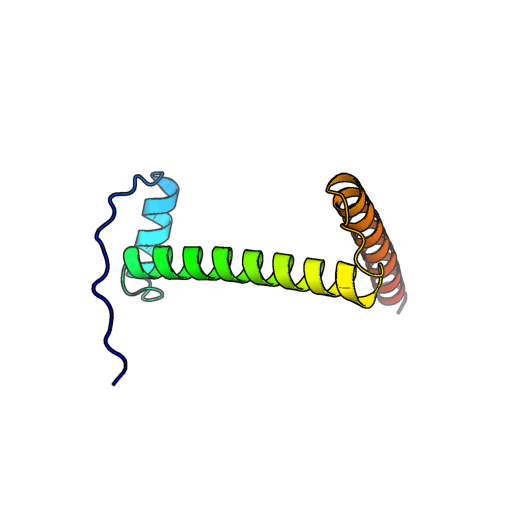? 6.166 3.790 -21.625 1.00 82.19 73 GLU A CA 1
ATOM 581 C C . GLU A 1 73 ? 5.976 2.804 -20.462 1.00 82.19 73 GLU A C 1
ATOM 583 O O . GLU A 1 73 ? 5.848 1.594 -20.669 1.00 82.19 73 GLU A O 1
ATOM 588 N N . LEU A 1 74 ? 5.891 3.298 -19.221 1.00 82.81 74 LEU A N 1
ATOM 589 C CA . LEU A 1 74 ? 5.599 2.460 -18.052 1.00 82.81 74 LEU A CA 1
ATOM 590 C C . LEU A 1 74 ? 4.185 1.868 -18.098 1.00 82.81 74 LEU A C 1
ATOM 592 O O . LEU A 1 74 ? 3.980 0.710 -17.704 1.00 82.81 74 LEU A O 1
ATOM 596 N N . VAL A 1 75 ? 3.203 2.647 -18.554 1.00 83.25 75 VAL A N 1
ATOM 597 C CA . VAL A 1 75 ? 1.817 2.189 -18.715 1.00 83.25 75 VAL A CA 1
ATOM 598 C C . VAL A 1 75 ? 1.734 1.125 -19.809 1.00 83.25 75 VAL A C 1
ATOM 600 O O . VAL A 1 75 ? 1.136 0.067 -19.583 1.00 83.25 75 VAL A O 1
ATOM 603 N N . GLU A 1 76 ? 2.390 1.349 -20.947 1.00 83.56 76 GLU A N 1
ATOM 604 C CA . GLU A 1 76 ? 2.442 0.385 -22.046 1.00 83.56 76 GLU A CA 1
ATOM 605 C C . GLU A 1 76 ? 3.126 -0.924 -21.617 1.00 83.56 76 GLU A C 1
ATOM 607 O O . GLU A 1 76 ? 2.549 -2.011 -21.756 1.00 83.56 76 GLU A O 1
ATOM 612 N N . ALA A 1 77 ? 4.295 -0.834 -20.974 1.00 83.38 77 ALA A N 1
ATOM 613 C CA . ALA A 1 77 ? 5.026 -1.991 -20.461 1.00 83.38 77 ALA A CA 1
ATOM 614 C C . ALA A 1 77 ? 4.190 -2.804 -19.456 1.00 83.38 77 ALA A C 1
ATOM 616 O O . ALA A 1 77 ? 4.170 -4.043 -19.496 1.00 83.38 77 ALA A O 1
ATOM 617 N N . ARG A 1 78 ? 3.440 -2.131 -18.571 1.00 84.19 78 ARG A N 1
ATOM 618 C CA . ARG A 1 78 ? 2.521 -2.796 -17.633 1.00 84.19 78 ARG A CA 1
ATOM 619 C C . ARG A 1 78 ? 1.407 -3.542 -18.372 1.00 84.19 78 ARG A C 1
ATOM 621 O O . ARG A 1 78 ? 1.095 -4.675 -17.992 1.00 84.19 78 ARG A O 1
ATOM 628 N N . GLY A 1 79 ? 0.839 -2.947 -19.421 1.00 81.00 79 GLY A N 1
ATOM 629 C CA . GLY A 1 79 ? -0.168 -3.583 -20.275 1.00 81.00 79 GLY A CA 1
ATOM 630 C C . GLY A 1 79 ? 0.361 -4.846 -20.960 1.00 81.00 79 GLY A C 1
ATOM 631 O O . GLY A 1 79 ? -0.259 -5.913 -20.877 1.00 81.00 79 GLY A O 1
ATOM 632 N N . MET A 1 80 ? 1.556 -4.769 -21.550 1.00 83.81 80 MET A N 1
ATOM 633 C CA . MET A 1 80 ? 2.211 -5.908 -22.203 1.00 83.81 80 MET A CA 1
ATOM 634 C C . MET A 1 80 ? 2.507 -7.054 -21.225 1.00 83.81 80 MET A C 1
ATOM 636 O O . MET A 1 80 ? 2.248 -8.224 -21.533 1.00 83.81 80 MET A O 1
ATOM 640 N N . LEU A 1 81 ? 2.998 -6.738 -20.021 1.00 84.56 81 LEU A N 1
ATOM 641 C CA . LEU A 1 81 ? 3.256 -7.729 -18.972 1.00 84.56 81 LEU A CA 1
ATOM 642 C C . LEU A 1 81 ? 1.969 -8.399 -18.477 1.00 84.56 81 LEU A C 1
ATOM 644 O O . LEU A 1 81 ? 1.952 -9.618 -18.286 1.00 84.56 81 LEU A O 1
ATOM 648 N N . ALA A 1 82 ? 0.888 -7.638 -18.289 1.00 83.56 82 ALA A N 1
ATOM 649 C CA . ALA A 1 82 ? -0.408 -8.181 -17.885 1.00 83.56 82 ALA A CA 1
ATOM 650 C C . ALA A 1 82 ? -0.967 -9.147 -18.942 1.00 83.56 82 ALA A C 1
ATOM 652 O O . ALA A 1 82 ? -1.345 -10.274 -18.610 1.00 83.56 82 ALA A O 1
ATOM 653 N N . ALA A 1 83 ? -0.922 -8.760 -20.221 1.00 82.06 83 ALA A N 1
ATOM 654 C CA . ALA A 1 83 ? -1.329 -9.617 -21.333 1.00 82.06 83 ALA A CA 1
AT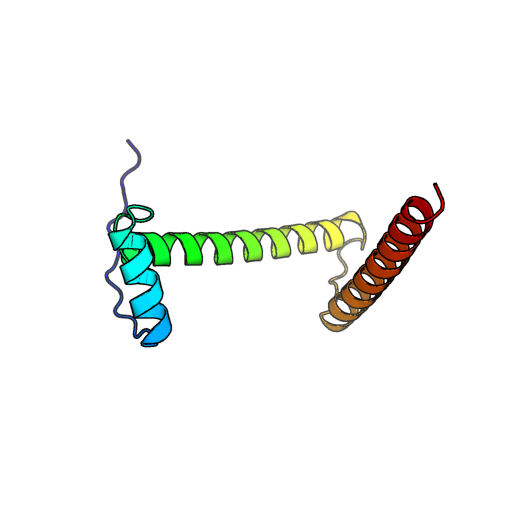OM 655 C C . ALA A 1 83 ? -0.473 -10.893 -21.422 1.00 82.06 83 ALA A C 1
ATOM 657 O O . ALA A 1 83 ? -0.990 -11.992 -21.632 1.00 82.06 83 ALA A O 1
ATOM 658 N N . SER A 1 84 ? 0.842 -10.778 -21.212 1.00 80.50 84 SER A N 1
ATOM 659 C CA . SER A 1 84 ? 1.750 -11.930 -21.186 1.00 80.50 84 SER A CA 1
ATOM 660 C C . SER A 1 84 ? 1.427 -12.902 -20.042 1.00 80.50 84 SER A C 1
ATOM 662 O O . SER A 1 84 ? 1.322 -14.116 -20.257 1.00 80.50 84 SER A O 1
ATOM 664 N N . LYS A 1 85 ? 1.178 -12.380 -18.834 1.00 85.38 85 LYS A N 1
ATOM 665 C CA . LYS A 1 85 ? 0.762 -13.184 -17.675 1.00 85.38 85 LYS A CA 1
ATOM 666 C C . LYS A 1 85 ? -0.573 -13.882 -17.919 1.00 85.38 85 LYS A C 1
ATOM 668 O O . LYS A 1 85 ? -0.671 -15.073 -17.630 1.00 85.38 85 LYS A O 1
ATOM 673 N N . ALA A 1 86 ? -1.555 -13.190 -18.497 1.00 82.44 86 ALA A N 1
ATOM 674 C CA . ALA A 1 86 ? -2.851 -13.771 -18.844 1.00 82.44 86 ALA A CA 1
ATOM 675 C C . ALA A 1 86 ? -2.707 -14.933 -19.843 1.00 82.44 86 ALA A C 1
ATOM 677 O O . ALA A 1 86 ? -3.218 -16.025 -19.597 1.00 82.44 86 ALA A O 1
ATOM 678 N N . ARG A 1 87 ? -1.919 -14.752 -20.914 1.00 83.88 87 ARG A N 1
ATOM 679 C CA . ARG A 1 87 ? -1.618 -15.826 -21.882 1.00 83.88 87 ARG A CA 1
ATOM 680 C C . ARG A 1 87 ? -0.918 -17.022 -21.231 1.00 83.88 87 ARG A C 1
ATOM 682 O O . ARG A 1 87 ? -1.241 -18.169 -21.526 1.00 83.88 87 ARG A O 1
ATOM 689 N N . THR A 1 88 ? 0.021 -16.768 -20.322 1.00 82.75 88 THR A N 1
ATOM 690 C CA . THR A 1 88 ? 0.765 -17.822 -19.612 1.00 82.75 88 THR A CA 1
ATOM 691 C C . THR A 1 88 ? -0.119 -18.575 -18.614 1.00 82.75 88 THR A C 1
ATOM 693 O O . THR A 1 88 ? -0.010 -19.792 -18.474 1.00 82.75 88 THR A O 1
ATOM 696 N N . ALA A 1 89 ? -1.019 -17.870 -17.926 1.00 80.75 89 ALA A N 1
ATOM 697 C CA . ALA A 1 89 ? -2.011 -18.472 -17.042 1.00 80.75 89 ALA A CA 1
ATOM 698 C C . ALA A 1 89 ? -2.996 -19.355 -17.823 1.00 80.75 89 ALA A C 1
ATOM 700 O O . ALA A 1 89 ? -3.231 -20.488 -17.413 1.00 80.75 89 ALA A O 1
ATOM 701 N N . ALA A 1 90 ? -3.481 -18.894 -18.981 1.00 78.31 90 ALA A N 1
ATOM 702 C CA . ALA A 1 90 ? -4.374 -19.670 -19.842 1.00 78.31 90 ALA A CA 1
ATOM 703 C C . ALA A 1 90 ? -3.725 -20.979 -20.325 1.00 78.31 90 ALA A C 1
ATOM 705 O O . ALA A 1 90 ? -4.344 -22.037 -20.244 1.00 78.31 90 ALA A O 1
ATOM 706 N N . ARG A 1 91 ? -2.446 -20.937 -20.732 1.00 78.56 91 ARG A N 1
ATOM 707 C CA . ARG A 1 91 ? -1.688 -22.144 -21.116 1.00 78.56 91 ARG A CA 1
ATOM 708 C C . ARG A 1 91 ? -1.564 -23.146 -19.964 1.00 78.56 91 ARG A C 1
ATOM 710 O O . ARG A 1 91 ? -1.781 -24.337 -20.171 1.00 78.56 91 ARG A O 1
ATOM 717 N N . ARG A 1 92 ? -1.274 -22.672 -18.745 1.00 73.88 92 ARG A N 1
ATOM 718 C CA . ARG A 1 92 ? -1.190 -23.531 -17.547 1.00 73.88 92 ARG A CA 1
ATOM 719 C C . ARG A 1 92 ? -2.546 -24.113 -17.135 1.00 73.88 92 ARG A C 1
ATOM 721 O O . ARG A 1 92 ? -2.596 -25.273 -16.749 1.00 73.88 92 ARG A O 1
ATOM 728 N N . GLY A 1 93 ? -3.632 -23.351 -17.271 1.00 64.50 93 GLY A N 1
ATOM 729 C CA . GLY A 1 93 ? -4.992 -23.840 -17.020 1.00 64.50 93 GLY A CA 1
ATOM 730 C C . GLY A 1 93 ? -5.452 -24.888 -18.039 1.00 64.50 93 GLY A C 1
ATOM 731 O O . GLY A 1 93 ? -6.050 -25.887 -17.657 1.00 64.50 93 GLY A O 1
ATOM 732 N N . SER A 1 94 ? -5.106 -24.720 -19.321 1.00 59.44 94 SER A N 1
ATOM 733 C CA . SER A 1 94 ? -5.484 -25.675 -20.377 1.00 59.44 94 SER A CA 1
ATOM 734 C C . SER A 1 94 ? -4.757 -27.023 -20.294 1.00 59.44 94 SER A C 1
ATOM 736 O O . SER A 1 94 ? -5.314 -28.033 -20.704 1.00 59.44 94 SER A O 1
ATOM 738 N N . GLY A 1 95 ? -3.545 -27.063 -19.726 1.00 56.22 95 GLY A N 1
ATOM 739 C CA . GLY A 1 95 ? -2.807 -28.313 -19.506 1.00 56.22 95 GLY A CA 1
ATOM 740 C C . GLY A 1 95 ? -3.292 -29.125 -18.299 1.00 56.22 95 GLY A C 1
ATOM 741 O O . GLY A 1 95 ? -3.065 -30.326 -18.252 1.00 56.22 95 GLY A O 1
ATOM 742 N N . ALA A 1 96 ? -3.979 -28.492 -17.341 1.00 54.00 96 ALA A N 1
ATOM 743 C CA . ALA A 1 96 ? -4.520 -29.155 -16.151 1.00 54.00 96 ALA A CA 1
ATOM 744 C C . ALA A 1 96 ? -5.938 -29.728 -16.353 1.00 54.00 96 ALA A C 1
ATOM 746 O O . ALA A 1 96 ? -6.405 -30.491 -15.520 1.00 54.00 96 ALA A O 1
ATOM 747 N N . SER A 1 97 ? -6.620 -29.370 -17.448 1.00 51.25 97 SER A N 1
ATOM 748 C CA . SER A 1 97 ? -7.966 -29.863 -17.790 1.00 51.25 97 SER A CA 1
ATOM 749 C C . SER A 1 97 ? -7.957 -31.008 -18.818 1.00 51.25 97 SER A C 1
ATOM 751 O O . SER A 1 97 ? -9.023 -31.412 -19.281 1.00 51.25 97 SER A O 1
ATOM 753 N N . ALA A 1 98 ? -6.776 -31.496 -19.213 1.00 52.81 98 ALA A N 1
ATOM 754 C CA . ALA A 1 98 ? -6.597 -32.543 -20.224 1.00 52.81 98 ALA A CA 1
ATOM 755 C C . ALA A 1 98 ? -5.910 -33.816 -19.679 1.00 52.81 98 ALA A C 1
ATOM 757 O O . ALA A 1 98 ? -5.419 -34.618 -20.472 1.00 52.81 98 ALA A O 1
ATOM 758 N N . ALA A 1 99 ? -5.863 -33.990 -18.353 1.00 42.84 99 ALA A N 1
ATOM 759 C CA . ALA A 1 99 ? -5.347 -35.180 -17.672 1.00 42.84 99 ALA A CA 1
ATOM 760 C C . ALA A 1 99 ? -6.435 -35.820 -16.804 1.00 42.84 99 ALA A C 1
ATOM 762 O O . ALA A 1 99 ? -7.180 -35.050 -16.156 1.00 42.84 99 ALA A O 1
#

Foldseek 3Di:
DPPDPDDDDDDDDDDPVVVVVLVVCVVVVVDVDPVRVVVVVVVVVVVVVVVVVVVQCCCCVPPVVNDHDDPVNVVVVVVVVVVVVVVVVVVVVVVVVPD